Protein AF-A0A8H4S5U7-F1 (afdb_monomer_lite)

Foldseek 3Di:
DVVVVVCLCPVDPLSVVLVVQVVAFDFDDLVRAWPCLVVVAADDVTFTDHPPPPDDAFATSRCSRPPNRVSGPSRVPDPDDDDDDDDDDDPDDPDDDPDDPDPPPPPVDPVVVVVVVVVVVVVVVVVVVVVVVVVVVVVVVVVVVVVVVVVPPPDD

Radius of gyration: 29.73 Å; chains: 1; bounding box: 28×77×97 Å

Secondary structure (DSSP, 8-state):
-HHHHHHHHHT-HHHHHHHHHHHHSEEPPGGG--HHHHTT-SS-SS-EE-TTSSSS----HHHHGGG-GGG-GGGG----------------------S----------THHHHHHHHHHHHHHHHHHHHHHHHHHHHHHHHHHHHHHHHTTSS--

Sequence (156 aa):
MGEKLYASIGYRKENIESFYMQAKGHRVQPADACYHCKLEYGPYTSCIVFEGMVGEFKPCANCSWGKQVVRCSFMKSTDLGDNSPASSVPTIEPSQCHLGCTKKKRAATHMDIQQQEDILSQQEAVLSQQKAILAQLQLIVAAKELEGAGRSQSAS

Structure (mmCIF, N/CA/C/O backbone):
data_AF-A0A8H4S5U7-F1
#
_entry.id   AF-A0A8H4S5U7-F1
#
loop_
_atom_site.group_PDB
_atom_site.id
_atom_site.type_symbol
_atom_site.label_atom_id
_atom_site.label_alt_id
_atom_site.label_comp_id
_atom_site.label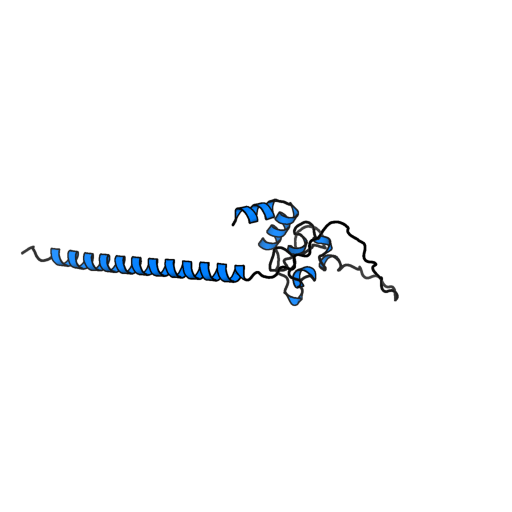_asym_id
_atom_site.label_entity_id
_atom_site.label_seq_id
_atom_site.pdbx_PDB_ins_code
_atom_site.Cartn_x
_atom_site.Cartn_y
_atom_site.Cartn_z
_atom_site.occupancy
_atom_site.B_iso_or_equiv
_atom_site.auth_seq_id
_atom_site.auth_comp_id
_atom_site.auth_asym_id
_atom_site.auth_atom_id
_atom_site.pdbx_PDB_model_num
ATOM 1 N N . MET A 1 1 ? 3.818 3.533 -15.287 1.00 60.22 1 MET A N 1
ATOM 2 C CA . MET A 1 1 ? 3.156 3.694 -13.965 1.00 60.22 1 MET A CA 1
ATOM 3 C C . MET A 1 1 ? 4.085 3.429 -12.776 1.00 60.22 1 MET A C 1
ATOM 5 O O . MET A 1 1 ? 3.921 4.106 -11.769 1.00 60.22 1 MET A O 1
ATOM 9 N N . GLY A 1 2 ? 5.070 2.524 -12.872 1.00 70.88 2 GLY A N 1
ATOM 10 C CA . GLY A 1 2 ? 5.947 2.170 -11.742 1.00 70.88 2 GLY A CA 1
ATOM 11 C C . GLY A 1 2 ? 6.802 3.312 -11.176 1.00 70.88 2 GLY A C 1
ATOM 12 O O . GLY A 1 2 ? 6.892 3.448 -9.962 1.00 70.88 2 GLY A O 1
ATOM 13 N N . GLU A 1 3 ? 7.362 4.187 -12.016 1.00 80.06 3 GLU A N 1
ATOM 14 C CA . GLU A 1 3 ? 8.272 5.256 -11.558 1.00 80.06 3 GLU A CA 1
ATOM 15 C C . GLU A 1 3 ? 7.638 6.196 -10.524 1.00 80.06 3 GLU A C 1
ATOM 17 O O . GLU A 1 3 ? 8.262 6.534 -9.522 1.00 80.06 3 GLU A O 1
ATOM 22 N N . LYS A 1 4 ? 6.362 6.561 -10.710 1.00 87.00 4 LYS A N 1
ATOM 23 C CA . LYS A 1 4 ? 5.628 7.419 -9.766 1.00 87.00 4 LYS A CA 1
ATOM 24 C C . LYS A 1 4 ? 5.389 6.725 -8.423 1.00 87.00 4 LYS A C 1
ATOM 26 O O . LYS A 1 4 ? 5.431 7.384 -7.386 1.00 87.00 4 LYS A O 1
ATOM 31 N N . LEU A 1 5 ? 5.159 5.411 -8.433 1.00 84.75 5 LEU A N 1
ATOM 32 C CA . LEU A 1 5 ? 4.989 4.619 -7.215 1.00 84.75 5 LEU A CA 1
ATOM 33 C C . LEU A 1 5 ? 6.306 4.526 -6.441 1.00 84.75 5 LEU A C 1
ATOM 35 O O . LEU A 1 5 ? 6.333 4.855 -5.258 1.00 84.75 5 LEU A O 1
ATOM 39 N N . TYR A 1 6 ? 7.399 4.145 -7.109 1.00 89.75 6 TYR A N 1
ATOM 40 C CA . TYR A 1 6 ? 8.715 4.051 -6.472 1.00 89.75 6 TYR A CA 1
ATOM 41 C C . TYR A 1 6 ? 9.190 5.403 -5.945 1.00 89.75 6 TYR A C 1
ATOM 43 O O . TYR A 1 6 ? 9.684 5.472 -4.821 1.00 89.75 6 TYR A O 1
ATOM 51 N N . ALA A 1 7 ? 8.957 6.486 -6.693 1.00 91.06 7 ALA A N 1
ATOM 52 C CA . ALA A 1 7 ? 9.226 7.837 -6.217 1.00 91.06 7 ALA A CA 1
ATOM 53 C C . ALA A 1 7 ? 8.415 8.162 -4.952 1.00 91.06 7 ALA A C 1
ATOM 55 O O . ALA A 1 7 ? 8.960 8.708 -4.000 1.00 91.06 7 ALA A O 1
ATOM 56 N N . SER A 1 8 ? 7.131 7.789 -4.900 1.00 91.75 8 SER A N 1
ATOM 57 C CA . SER A 1 8 ? 6.275 8.031 -3.732 1.00 91.75 8 SER A CA 1
ATOM 58 C C . SER A 1 8 ? 6.694 7.216 -2.502 1.00 91.75 8 SER A C 1
ATOM 60 O O . SER A 1 8 ? 6.724 7.757 -1.395 1.00 91.75 8 SER A O 1
ATOM 62 N N . ILE A 1 9 ? 7.066 5.945 -2.691 1.00 93.12 9 ILE A N 1
ATOM 63 C CA . ILE A 1 9 ? 7.588 5.076 -1.625 1.00 93.12 9 ILE A CA 1
ATOM 64 C C . ILE A 1 9 ? 8.927 5.617 -1.114 1.00 93.12 9 ILE A C 1
ATOM 66 O O . ILE A 1 9 ? 9.094 5.787 0.088 1.00 93.12 9 ILE A O 1
ATOM 70 N N . GLY A 1 10 ? 9.857 5.938 -2.016 1.00 93.44 10 GLY A N 1
ATOM 71 C CA . GLY A 1 10 ? 11.203 6.405 -1.673 1.00 93.44 10 GLY A CA 1
ATOM 72 C C . GLY A 1 10 ? 11.274 7.842 -1.147 1.00 93.44 10 GLY A C 1
ATOM 73 O O . GLY A 1 10 ? 12.299 8.234 -0.598 1.00 93.44 10 GLY A O 1
ATOM 74 N N . TYR A 1 11 ? 10.204 8.631 -1.280 1.00 93.38 11 TYR A N 1
ATOM 75 C CA . TYR A 1 11 ? 10.196 10.052 -0.912 1.00 93.38 11 TYR A CA 1
ATOM 76 C C . TYR A 1 11 ? 10.435 10.310 0.585 1.00 93.38 11 TYR A C 1
ATOM 78 O O . TYR A 1 11 ? 10.993 11.343 0.954 1.00 93.38 11 TYR A O 1
ATOM 86 N N . ARG A 1 12 ? 9.991 9.402 1.463 1.00 90.00 12 ARG A N 1
ATOM 87 C CA . ARG A 1 12 ? 10.119 9.535 2.924 1.00 90.00 12 ARG A CA 1
ATOM 88 C C . ARG A 1 12 ? 10.462 8.200 3.558 1.00 90.00 12 ARG A C 1
ATOM 90 O O . ARG A 1 12 ? 9.946 7.167 3.140 1.00 90.00 12 ARG A O 1
ATOM 97 N N . LYS A 1 13 ? 11.248 8.234 4.635 1.00 90.88 13 LYS A N 1
ATOM 98 C CA . LYS A 1 13 ? 11.576 7.035 5.416 1.00 90.88 13 LYS A CA 1
ATOM 99 C C . LYS A 1 13 ? 10.309 6.332 5.911 1.00 90.88 13 LYS A C 1
ATOM 101 O O . LYS A 1 13 ? 10.195 5.121 5.772 1.00 90.88 13 LYS A O 1
ATOM 106 N N . GLU A 1 14 ? 9.324 7.091 6.383 1.00 91.69 14 GLU A N 1
ATOM 107 C CA . GLU A 1 14 ? 8.059 6.543 6.874 1.00 91.69 14 GLU A CA 1
ATOM 108 C C . GLU A 1 14 ? 7.252 5.857 5.762 1.00 91.69 14 GLU A C 1
ATOM 110 O O . GLU A 1 14 ? 6.543 4.888 6.022 1.00 91.69 14 GLU A O 1
ATOM 115 N N . ASN A 1 15 ? 7.373 6.312 4.509 1.00 94.25 15 ASN A N 1
ATOM 116 C CA . ASN A 1 15 ? 6.725 5.668 3.365 1.00 94.25 15 ASN A CA 1
ATOM 117 C C . ASN A 1 15 ? 7.378 4.315 3.053 1.00 94.25 15 ASN A C 1
ATOM 119 O O . ASN A 1 15 ? 6.663 3.340 2.822 1.00 94.25 15 ASN A O 1
ATOM 123 N N . ILE A 1 16 ? 8.712 4.238 3.118 1.00 94.00 16 ILE A N 1
ATOM 124 C CA . ILE A 1 16 ? 9.471 2.986 2.970 1.00 94.00 16 ILE A CA 1
ATOM 125 C C . ILE A 1 16 ? 9.106 2.006 4.088 1.00 94.00 16 ILE A C 1
ATOM 127 O O . ILE A 1 16 ? 8.792 0.853 3.807 1.00 94.00 16 ILE A O 1
ATOM 131 N N . GLU A 1 17 ? 9.092 2.459 5.344 1.00 91.31 17 GLU A N 1
ATOM 132 C CA . GLU A 1 17 ? 8.696 1.631 6.491 1.00 91.31 17 GLU A CA 1
ATOM 133 C C . GLU A 1 17 ? 7.259 1.129 6.334 1.00 91.31 17 GLU A C 1
ATOM 135 O O . GLU A 1 17 ? 6.992 -0.059 6.489 1.00 91.31 17 GLU A O 1
ATOM 140 N N . SER A 1 18 ? 6.338 2.006 5.935 1.00 93.31 18 SER A N 1
ATOM 141 C CA . SER A 1 18 ? 4.944 1.635 5.675 1.00 93.31 18 SER A CA 1
ATOM 142 C C . SER A 1 18 ? 4.811 0.616 4.543 1.00 93.31 18 SER A C 1
ATOM 144 O O . SER A 1 18 ? 3.970 -0.278 4.615 1.00 93.31 18 SER A O 1
ATOM 146 N N . PHE A 1 19 ? 5.623 0.742 3.491 1.00 94.81 19 PHE A N 1
ATOM 147 C CA . PHE A 1 19 ? 5.651 -0.210 2.382 1.00 94.81 19 PHE A CA 1
ATOM 148 C C . PHE A 1 19 ? 6.223 -1.562 2.825 1.00 94.81 19 PHE A C 1
ATOM 150 O O . PHE A 1 19 ? 5.664 -2.610 2.509 1.00 94.81 19 PHE A O 1
ATOM 157 N N . TYR A 1 20 ? 7.281 -1.548 3.636 1.00 92.69 20 TYR A N 1
ATOM 158 C CA . TYR A 1 20 ? 7.832 -2.753 4.252 1.00 92.69 20 TYR A CA 1
ATOM 159 C C . TYR A 1 20 ? 6.798 -3.459 5.140 1.00 92.69 20 TYR A C 1
ATOM 161 O O . TYR A 1 20 ? 6.638 -4.677 5.054 1.00 92.69 20 TYR A O 1
ATOM 169 N N . MET A 1 21 ? 6.034 -2.700 5.930 1.00 92.88 21 MET A N 1
ATOM 170 C CA . MET A 1 21 ? 4.936 -3.246 6.726 1.00 92.88 21 MET A CA 1
ATOM 171 C C . MET A 1 21 ? 3.895 -3.947 5.852 1.00 92.88 21 MET A C 1
ATOM 173 O O . MET A 1 21 ? 3.444 -5.017 6.229 1.00 92.88 21 MET A O 1
ATOM 177 N N . GLN A 1 22 ? 3.536 -3.411 4.681 1.00 93.00 22 GLN A N 1
ATOM 178 C CA . GLN A 1 22 ? 2.609 -4.099 3.768 1.00 93.00 22 GLN A CA 1
ATOM 179 C C . GLN A 1 22 ? 3.153 -5.444 3.276 1.00 93.00 22 GLN A C 1
ATOM 181 O O . GLN A 1 22 ? 2.387 -6.385 3.099 1.00 93.00 22 GLN A O 1
ATOM 186 N N . ALA A 1 23 ? 4.467 -5.549 3.074 1.00 93.00 23 ALA A N 1
ATOM 187 C CA . ALA A 1 23 ? 5.096 -6.775 2.591 1.00 93.00 23 ALA A CA 1
ATOM 188 C C . ALA A 1 23 ? 5.266 -7.851 3.677 1.00 93.00 23 ALA A C 1
ATOM 190 O O . ALA A 1 23 ? 5.376 -9.033 3.349 1.00 93.00 23 ALA A O 1
ATOM 191 N N . LYS A 1 24 ? 5.361 -7.455 4.952 1.00 91.38 24 LYS A N 1
ATOM 192 C CA . LYS A 1 24 ? 5.766 -8.354 6.049 1.00 91.38 24 LYS A CA 1
ATOM 193 C C . LYS A 1 24 ? 4.806 -8.410 7.232 1.00 91.38 24 LYS A C 1
ATOM 195 O O . LYS A 1 24 ? 4.976 -9.263 8.094 1.00 91.38 24 LYS A O 1
ATOM 200 N N . GLY A 1 25 ? 3.855 -7.492 7.308 1.00 91.19 25 GLY A N 1
ATOM 201 C CA . GLY A 1 25 ? 2.931 -7.364 8.424 1.00 91.19 25 GLY A CA 1
ATOM 202 C C . GLY A 1 25 ? 1.727 -8.280 8.346 1.00 91.19 25 GLY A C 1
ATOM 203 O O . GLY A 1 25 ? 1.477 -8.973 7.361 1.00 91.19 25 GLY A O 1
ATOM 204 N N . HIS A 1 26 ? 0.961 -8.238 9.426 1.00 91.00 26 HIS A N 1
ATOM 205 C CA . HIS A 1 26 ? -0.270 -8.978 9.599 1.00 91.00 26 HIS A CA 1
ATOM 206 C C . HIS A 1 26 ? -1.458 -8.098 9.240 1.00 91.00 26 HIS A C 1
ATOM 208 O O . HIS A 1 26 ? -1.562 -6.933 9.643 1.00 91.00 26 HIS A O 1
ATOM 214 N N . ARG A 1 27 ? -2.371 -8.674 8.460 1.00 93.75 27 ARG A N 1
ATOM 215 C CA . ARG A 1 27 ? -3.624 -8.024 8.103 1.00 93.75 27 ARG A CA 1
ATOM 216 C C . ARG A 1 27 ? -4.578 -8.066 9.283 1.00 93.75 27 ARG A C 1
ATOM 218 O O . ARG A 1 27 ? -4.937 -9.141 9.749 1.00 93.75 27 ARG A O 1
ATOM 225 N N . VAL A 1 28 ? -5.018 -6.891 9.714 1.00 91.94 28 VAL A N 1
ATOM 226 C CA . VAL A 1 28 ? -6.087 -6.752 10.700 1.00 91.94 28 VAL A CA 1
ATOM 227 C C . VAL A 1 28 ? -7.420 -7.033 10.013 1.00 91.94 28 VAL A C 1
ATOM 229 O O . VAL A 1 28 ? -7.644 -6.586 8.881 1.00 91.94 28 VAL A O 1
ATOM 232 N N . GLN A 1 29 ? -8.304 -7.767 10.688 1.00 90.81 29 GLN A N 1
ATOM 233 C CA . GLN A 1 29 ? -9.644 -8.019 10.172 1.00 90.81 29 GLN A CA 1
ATOM 234 C C . GLN A 1 29 ? -10.402 -6.699 9.964 1.00 90.81 29 GLN A C 1
ATOM 236 O O . GLN A 1 29 ? -10.226 -5.766 10.750 1.00 90.81 29 GLN A O 1
ATOM 241 N N . PRO A 1 30 ? -11.269 -6.582 8.940 1.00 89.94 30 PRO A N 1
ATOM 242 C CA . PRO A 1 30 ? -11.979 -5.331 8.662 1.00 89.94 30 PRO A CA 1
ATOM 243 C C . PRO A 1 30 ? -12.769 -4.780 9.862 1.00 89.94 30 PRO A C 1
ATOM 245 O O . PRO A 1 30 ? -12.809 -3.567 10.073 1.00 89.94 30 PRO A O 1
ATOM 248 N N . ALA A 1 31 ? -13.345 -5.668 10.680 1.00 90.69 31 ALA A N 1
ATOM 249 C CA . ALA A 1 31 ? -14.075 -5.307 11.896 1.00 90.69 31 ALA A CA 1
ATOM 250 C C . ALA A 1 31 ? -13.186 -4.617 12.950 1.00 90.69 31 ALA A C 1
ATOM 252 O O . ALA A 1 31 ? -13.645 -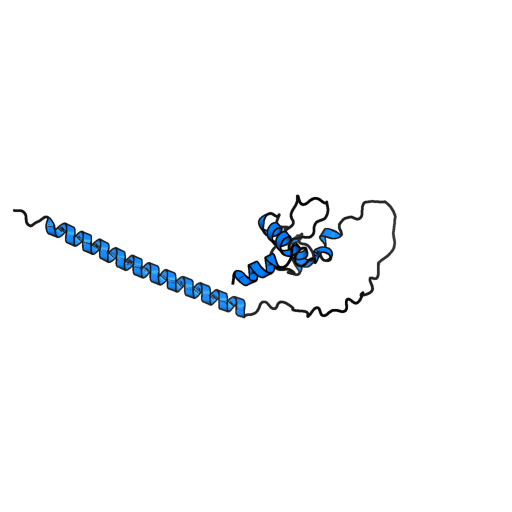3.688 13.619 1.00 90.69 31 ALA A O 1
ATOM 253 N N . ASP A 1 32 ? -11.906 -4.985 13.019 1.00 90.69 32 ASP A N 1
ATOM 254 C CA . ASP A 1 32 ? -10.937 -4.519 14.022 1.00 90.69 32 ASP A CA 1
ATOM 255 C C . ASP A 1 32 ? -9.963 -3.468 13.468 1.00 90.69 32 ASP A C 1
ATOM 257 O O . ASP A 1 32 ? -9.071 -2.985 14.166 1.00 90.69 32 ASP A O 1
ATOM 261 N N . ALA A 1 33 ? -10.122 -3.084 12.198 1.00 92.44 33 ALA A N 1
ATOM 26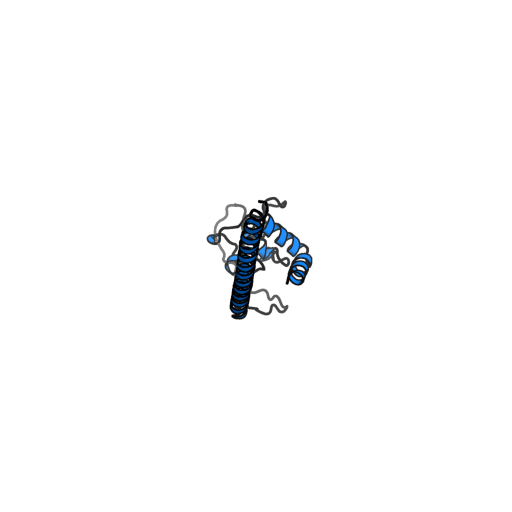2 C CA . ALA A 1 33 ? -9.293 -2.068 11.568 1.00 92.44 33 ALA A CA 1
ATOM 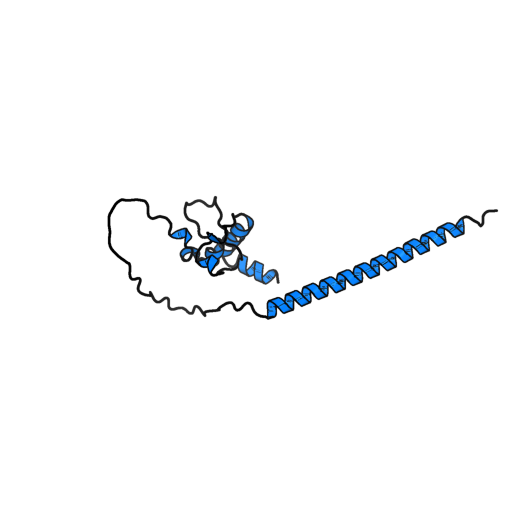263 C C . ALA A 1 33 ? -9.357 -0.733 12.334 1.00 92.44 33 ALA A C 1
ATOM 265 O O . ALA A 1 33 ? -10.392 -0.355 12.896 1.00 92.44 33 ALA A O 1
ATOM 266 N N . CYS A 1 34 ? -8.252 0.020 12.319 1.00 93.12 34 CYS A N 1
ATOM 267 C CA . CYS A 1 34 ? -8.217 1.323 12.977 1.00 93.12 34 CYS A CA 1
ATOM 268 C C . CYS A 1 34 ? -9.253 2.273 12.353 1.00 93.12 34 CYS A C 1
ATOM 270 O O . CYS A 1 34 ? -9.602 2.143 11.175 1.00 93.12 34 CYS A O 1
ATOM 272 N N . TYR A 1 35 ? -9.717 3.265 13.118 1.00 93.31 35 TYR A N 1
ATOM 273 C CA . TYR A 1 35 ? -10.759 4.195 12.661 1.00 93.31 35 TYR A CA 1
ATOM 274 C C . TYR A 1 35 ? -10.416 4.855 11.314 1.00 93.31 35 TYR A C 1
ATOM 276 O O . TYR A 1 35 ? -11.252 4.939 10.423 1.00 93.31 35 TYR A O 1
ATOM 284 N N . HIS A 1 36 ? -9.156 5.252 11.124 1.00 93.00 36 HIS A N 1
ATOM 285 C CA . HIS A 1 36 ? -8.691 5.881 9.888 1.00 93.00 36 HIS A CA 1
ATOM 286 C C . HIS A 1 36 ? -8.724 4.916 8.685 1.00 93.00 36 HIS A C 1
ATOM 288 O O . HIS A 1 36 ? -9.088 5.321 7.586 1.00 93.00 36 HIS A O 1
ATOM 294 N N . CYS A 1 37 ? -8.407 3.635 8.894 1.00 93.94 37 CYS A N 1
ATOM 295 C CA . CYS A 1 37 ? -8.499 2.602 7.859 1.00 93.94 37 CYS A CA 1
ATOM 296 C C . CYS A 1 37 ? -9.946 2.225 7.529 1.00 93.94 37 CYS A C 1
ATOM 298 O O . CYS A 1 37 ? -10.237 1.965 6.368 1.00 93.94 37 CYS A O 1
ATOM 300 N N . LYS A 1 38 ? -10.857 2.229 8.513 1.00 93.06 38 LYS A N 1
ATOM 301 C CA . LYS A 1 38 ? -12.300 2.029 8.269 1.00 93.06 38 LYS A CA 1
ATOM 302 C C . LYS A 1 38 ? -12.899 3.125 7.383 1.00 93.06 38 LYS A C 1
ATOM 304 O O . LYS A 1 38 ? -13.879 2.884 6.694 1.00 93.06 38 LYS A O 1
ATOM 309 N N . LEU A 1 39 ? -12.291 4.310 7.390 1.00 93.31 39 LEU A N 1
ATOM 310 C CA . LEU A 1 39 ? -12.624 5.428 6.506 1.00 93.31 39 LEU A CA 1
ATOM 311 C C . LEU A 1 39 ? -11.819 5.425 5.193 1.00 93.31 39 LEU A C 1
ATOM 313 O O . LEU A 1 39 ? -11.800 6.435 4.494 1.00 93.31 39 LEU A O 1
ATOM 317 N N . GLU A 1 40 ? -11.126 4.325 4.884 1.00 91.88 40 GLU A N 1
ATOM 318 C CA . GLU A 1 40 ? -10.345 4.131 3.653 1.00 91.88 40 GLU A CA 1
ATOM 319 C C . GLU A 1 40 ? -9.244 5.179 3.427 1.00 91.88 40 GLU A C 1
ATOM 321 O O . GLU A 1 40 ? -8.840 5.481 2.299 1.00 91.88 40 GLU A O 1
ATOM 326 N N . TYR A 1 41 ? -8.714 5.750 4.508 1.00 91.06 41 TYR A N 1
ATOM 327 C CA . TYR A 1 41 ? -7.611 6.687 4.400 1.00 91.06 41 TYR A CA 1
ATOM 328 C C . TYR A 1 41 ? -6.255 5.985 4.339 1.00 91.06 41 TYR A C 1
ATOM 330 O O . TYR A 1 41 ? -5.938 5.100 5.134 1.00 91.06 41 TYR A O 1
ATOM 338 N N . GLY A 1 42 ? -5.403 6.513 3.463 1.00 91.06 42 GLY A N 1
ATOM 339 C CA . GLY A 1 42 ? -4.050 6.028 3.229 1.00 91.06 42 GLY A CA 1
ATOM 340 C C . GLY A 1 42 ? -3.872 5.523 1.796 1.00 91.06 42 GLY A C 1
ATOM 341 O O . GLY A 1 42 ? -4.776 5.639 0.959 1.00 91.06 42 GLY A O 1
ATOM 342 N N . PRO A 1 43 ? -2.670 5.039 1.463 1.00 93.56 43 PRO A N 1
ATOM 343 C CA . PRO A 1 43 ? -2.382 4.503 0.137 1.00 93.56 43 PRO A CA 1
ATOM 344 C C . PRO A 1 43 ? -2.745 3.018 -0.017 1.00 93.56 43 PRO A C 1
ATOM 346 O O . PRO A 1 43 ? -2.751 2.533 -1.145 1.00 93.56 43 PRO A O 1
ATOM 349 N N . TYR A 1 44 ? -3.025 2.294 1.071 1.00 94.38 44 TYR A N 1
ATOM 350 C CA . TYR A 1 44 ? -3.225 0.846 1.052 1.00 94.38 44 TYR A CA 1
ATOM 351 C C . TYR A 1 44 ? -4.671 0.458 1.340 1.00 94.38 44 TYR A C 1
ATOM 353 O O . TYR A 1 44 ? -5.349 1.071 2.163 1.00 94.38 44 TYR A O 1
ATOM 361 N N . THR A 1 45 ? -5.111 -0.631 0.715 1.00 93.75 45 THR A N 1
ATOM 362 C CA . THR A 1 45 ? -6.471 -1.174 0.851 1.00 93.75 45 THR A CA 1
ATOM 363 C C . THR A 1 45 ? -6.701 -1.919 2.163 1.00 93.75 45 THR A C 1
ATOM 365 O O . THR A 1 45 ? -7.840 -2.137 2.559 1.00 93.75 45 THR A O 1
ATOM 368 N N . SER A 1 46 ? -5.632 -2.342 2.844 1.00 93.69 46 SER A N 1
ATOM 369 C CA . SER A 1 46 ? -5.714 -3.143 4.066 1.00 93.69 46 SER A CA 1
ATOM 370 C C . SER A 1 46 ? -5.013 -2.471 5.239 1.00 93.69 46 SER A C 1
ATOM 372 O O . SER A 1 46 ? -3.922 -1.909 5.111 1.00 93.69 46 SER A O 1
ATOM 374 N N . CYS A 1 47 ? -5.633 -2.584 6.413 1.00 94.44 47 CYS A N 1
ATOM 375 C CA . CYS A 1 47 ? -5.033 -2.199 7.681 1.00 94.44 47 CYS A CA 1
ATOM 376 C C . CYS A 1 47 ? -3.990 -3.254 8.078 1.00 94.44 47 CYS A C 1
ATOM 378 O O . CYS A 1 47 ? -4.350 -4.336 8.534 1.00 94.44 47 CYS A O 1
ATOM 380 N N . ILE A 1 48 ? -2.709 -2.950 7.866 1.00 94.69 48 ILE A N 1
ATOM 381 C CA . ILE A 1 48 ? -1.594 -3.845 8.198 1.00 94.69 48 ILE A CA 1
ATOM 382 C C . ILE A 1 48 ? -0.838 -3.319 9.417 1.00 94.69 48 ILE A C 1
ATOM 384 O O . ILE A 1 48 ? -0.480 -2.138 9.458 1.00 94.69 48 ILE A O 1
ATOM 388 N N . VAL A 1 49 ? -0.569 -4.192 10.382 1.00 91.94 49 VAL A N 1
ATOM 389 C CA . VAL A 1 49 ? 0.317 -3.939 11.530 1.00 91.94 49 VAL A CA 1
ATOM 390 C C . VAL A 1 49 ? 1.548 -4.837 11.422 1.00 91.94 49 VAL A C 1
ATOM 392 O O . VAL A 1 49 ? 1.481 -5.902 10.820 1.00 91.94 49 VAL A O 1
ATOM 395 N N . PHE A 1 50 ? 2.692 -4.407 11.949 1.00 88.38 50 PHE A N 1
ATOM 396 C CA . PHE A 1 50 ? 3.925 -5.197 11.908 1.00 88.38 50 PHE A CA 1
ATOM 397 C C . PHE A 1 50 ? 4.465 -5.364 13.327 1.00 88.38 50 PHE A C 1
ATOM 399 O O . PHE A 1 50 ? 4.935 -4.401 13.935 1.00 88.38 50 PHE A O 1
ATOM 406 N N . GLU A 1 51 ? 4.361 -6.586 13.841 1.00 73.69 51 GLU A N 1
ATOM 407 C CA . GLU A 1 51 ? 4.903 -6.999 15.134 1.00 73.69 51 GLU A CA 1
ATOM 408 C C . GLU A 1 51 ? 6.407 -7.283 14.973 1.00 73.69 51 GLU A C 1
ATOM 410 O O . GLU A 1 51 ? 6.832 -7.855 13.973 1.00 73.69 51 GLU A O 1
ATOM 415 N N . GLY A 1 52 ? 7.243 -6.842 15.917 1.00 63.41 52 GLY A N 1
ATOM 416 C CA . GLY A 1 52 ? 8.703 -7.061 15.865 1.00 63.41 52 GLY A CA 1
ATOM 417 C C . GLY A 1 52 ? 9.544 -5.821 15.560 1.00 63.41 52 GLY A C 1
ATOM 418 O O . GLY A 1 52 ? 10.771 -5.869 15.538 1.00 63.41 52 GLY A O 1
ATOM 419 N N . MET A 1 53 ? 8.910 -4.669 15.387 1.00 56.78 53 MET A N 1
ATOM 420 C CA . MET A 1 53 ? 9.602 -3.391 15.395 1.00 56.78 53 MET A CA 1
ATOM 421 C C . MET A 1 53 ? 9.632 -2.945 16.876 1.00 56.78 53 MET A C 1
ATOM 423 O O . MET A 1 53 ? 8.572 -2.734 17.443 1.00 56.78 53 MET A O 1
ATOM 427 N N . VAL A 1 54 ? 10.803 -2.797 17.507 1.00 40.72 54 VAL A N 1
ATOM 428 C CA . VAL A 1 54 ? 10.971 -2.532 18.963 1.00 40.72 54 VAL A CA 1
ATOM 429 C C . VAL A 1 54 ? 10.023 -1.427 19.490 1.00 40.72 54 VAL A C 1
ATOM 431 O O . VAL A 1 54 ? 10.037 -0.318 18.946 1.00 40.72 54 VAL A O 1
ATOM 434 N N . GLY A 1 55 ? 9.198 -1.742 20.503 1.00 49.41 55 GLY A N 1
ATOM 435 C CA . GLY A 1 55 ? 8.220 -0.856 21.173 1.00 49.41 55 GLY A CA 1
ATOM 436 C C . GLY A 1 55 ? 6.759 -1.348 21.097 1.00 49.41 55 GLY A C 1
ATOM 437 O O . GLY A 1 55 ? 6.329 -1.821 20.050 1.00 49.41 55 GLY A O 1
ATOM 438 N N . GLU A 1 56 ? 6.002 -1.213 22.195 1.00 54.28 56 GLU A N 1
ATOM 439 C CA . GLU A 1 56 ? 4.665 -1.817 22.414 1.00 54.28 56 GLU A CA 1
ATOM 440 C C . GLU A 1 56 ? 3.491 -1.156 21.662 1.00 54.28 56 GLU A C 1
ATOM 442 O O . GLU A 1 56 ? 2.394 -1.704 21.638 1.00 54.28 56 GLU A O 1
ATOM 447 N N . PHE A 1 57 ? 3.696 -0.024 20.979 1.00 58.09 57 PHE A N 1
ATOM 448 C CA . PHE A 1 57 ? 2.603 0.715 20.331 1.00 58.09 57 PHE A CA 1
ATOM 449 C C . PHE A 1 57 ? 3.008 1.173 18.947 1.00 58.09 57 PHE A C 1
ATOM 451 O O . PHE A 1 57 ? 3.784 2.125 18.811 1.00 58.09 57 PHE A O 1
ATOM 458 N N . LYS A 1 58 ? 2.499 0.500 17.904 1.00 75.06 58 LYS A N 1
ATOM 459 C CA . LYS A 1 58 ? 2.814 0.883 16.527 1.00 75.06 58 LYS A CA 1
ATOM 460 C C . LYS A 1 58 ? 1.584 1.164 15.673 1.00 75.06 58 LYS A C 1
ATOM 462 O O . LYS A 1 58 ? 0.636 0.381 15.650 1.00 75.06 58 LYS A O 1
ATOM 467 N N . PRO A 1 59 ? 1.589 2.303 14.960 1.00 90.44 59 PRO A N 1
ATOM 468 C CA . PRO A 1 59 ? 0.542 2.650 14.010 1.00 90.44 59 PRO A CA 1
ATOM 469 C C . PRO A 1 59 ? 0.470 1.603 12.894 1.00 90.44 59 PRO A C 1
ATOM 471 O O . PRO A 1 59 ? 1.467 0.968 12.562 1.00 90.44 59 PRO A O 1
ATOM 474 N N . CYS A 1 60 ? -0.700 1.445 12.274 1.00 93.56 60 CYS A N 1
ATOM 475 C CA . CYS A 1 60 ? -0.815 0.630 11.065 1.00 93.56 60 CYS A CA 1
ATOM 476 C C . CYS A 1 60 ? -0.102 1.296 9.873 1.00 93.56 60 CYS A C 1
ATOM 478 O O . CYS A 1 60 ? 0.067 2.517 9.846 1.00 93.56 60 CYS A O 1
ATOM 480 N N . ALA A 1 61 ? 0.230 0.520 8.841 1.00 94.44 61 ALA A N 1
ATOM 481 C CA . ALA A 1 61 ? 0.944 0.980 7.648 1.00 94.44 61 ALA A CA 1
ATOM 482 C C . ALA A 1 61 ? 0.289 2.197 6.959 1.00 94.44 61 ALA A C 1
ATOM 484 O O . ALA A 1 61 ? 0.983 3.091 6.482 1.00 94.44 61 ALA A O 1
ATOM 485 N N . ASN A 1 62 ? -1.047 2.272 6.935 1.00 95.56 62 ASN A N 1
ATOM 486 C CA . ASN A 1 62 ? -1.770 3.419 6.371 1.00 95.56 62 ASN A CA 1
ATOM 487 C C . ASN A 1 62 ? -1.566 4.709 7.177 1.00 95.56 62 ASN A C 1
ATOM 489 O O . ASN A 1 62 ? -1.479 5.789 6.598 1.00 95.56 62 ASN A O 1
ATOM 493 N N . CYS A 1 63 ? -1.487 4.608 8.504 1.00 94.31 63 CYS A N 1
ATOM 494 C CA . CYS A 1 63 ? -1.239 5.754 9.377 1.00 94.31 63 CYS A CA 1
ATOM 495 C C . CYS A 1 63 ? 0.253 6.097 9.475 1.00 94.31 63 CYS A C 1
ATOM 497 O O . CYS A 1 63 ? 0.596 7.255 9.695 1.00 94.31 63 CYS A O 1
ATOM 499 N N . SER A 1 64 ? 1.143 5.123 9.289 1.00 92.50 64 SER A N 1
ATOM 500 C CA . SER A 1 64 ? 2.587 5.355 9.177 1.00 92.50 64 SER A CA 1
ATOM 501 C C . SER A 1 64 ? 2.941 6.175 7.937 1.00 92.50 64 SER A C 1
ATOM 503 O O . SER A 1 64 ? 3.839 7.017 7.991 1.00 92.50 64 SER A O 1
ATOM 505 N N . TRP A 1 65 ? 2.193 6.008 6.842 1.00 94.12 65 TRP A N 1
ATOM 506 C CA . TRP A 1 65 ? 2.455 6.723 5.598 1.00 94.12 65 TRP A CA 1
ATOM 507 C C . TRP A 1 65 ? 2.406 8.243 5.790 1.00 94.12 65 TRP A C 1
ATOM 509 O O . TRP A 1 65 ? 1.446 8.800 6.329 1.00 94.12 65 TRP A O 1
ATOM 519 N N . GLY A 1 66 ? 3.448 8.940 5.334 1.00 87.75 66 GLY A N 1
ATOM 520 C CA . GLY A 1 66 ? 3.544 10.393 5.464 1.00 87.75 66 GLY A CA 1
ATOM 521 C C . GLY A 1 66 ? 3.576 10.902 6.911 1.00 87.75 66 GLY A C 1
ATOM 522 O O . GLY A 1 66 ? 3.154 12.038 7.150 1.00 87.75 66 GLY A O 1
ATOM 523 N N . LYS A 1 67 ? 4.051 10.084 7.866 1.00 85.75 67 LYS A N 1
ATOM 524 C CA . LYS A 1 67 ? 4.216 10.441 9.288 1.00 85.75 67 LYS A CA 1
ATOM 525 C C . LYS A 1 67 ? 2.897 10.828 9.982 1.00 85.75 67 LYS A C 1
ATOM 527 O O . LYS A 1 67 ? 2.861 11.714 10.831 1.00 85.75 67 LYS A O 1
ATOM 532 N N . GLN A 1 68 ? 1.792 10.168 9.639 1.00 86.81 68 GLN A N 1
ATOM 533 C CA . GLN A 1 68 ? 0.456 10.458 10.191 1.00 86.81 68 GLN A CA 1
ATOM 534 C C . GLN A 1 68 ? 0.071 9.546 11.369 1.00 86.81 68 GLN A C 1
ATOM 536 O O . GLN A 1 68 ? -1.107 9.264 11.603 1.00 86.81 68 GLN A O 1
ATOM 541 N N . VAL A 1 69 ? 1.068 9.097 12.133 1.00 87.69 69 VAL A N 1
ATOM 542 C CA . VAL A 1 69 ? 0.934 8.056 13.165 1.00 87.69 69 VAL A CA 1
ATOM 543 C C . VAL A 1 69 ? -0.074 8.419 14.258 1.00 87.69 69 VAL A C 1
ATOM 545 O O . VAL A 1 69 ? -0.811 7.558 14.728 1.00 87.69 69 VAL A O 1
ATOM 548 N N . VAL A 1 70 ? -0.188 9.712 14.582 1.00 86.56 70 VAL A N 1
ATOM 549 C CA . VAL A 1 70 ? -1.097 10.267 15.603 1.00 86.56 70 VAL A CA 1
ATOM 550 C C . VAL A 1 70 ? -2.583 10.073 15.286 1.00 86.56 70 VAL A C 1
ATOM 552 O O . VAL A 1 70 ? -3.424 10.173 16.174 1.00 86.56 70 VAL A O 1
ATOM 555 N N . ARG A 1 71 ? -2.927 9.789 14.022 1.00 87.19 71 ARG A N 1
ATOM 556 C CA . ARG A 1 71 ? -4.310 9.523 13.590 1.00 87.19 71 ARG A CA 1
ATOM 557 C C . ARG A 1 71 ? -4.726 8.070 13.817 1.00 87.19 71 ARG A C 1
ATOM 559 O O . ARG A 1 71 ? -5.898 7.737 13.648 1.00 87.19 71 ARG A O 1
ATOM 566 N N . CYS A 1 72 ? -3.776 7.191 14.139 1.00 91.06 72 CYS A N 1
ATOM 567 C CA . CYS A 1 72 ? -4.045 5.775 14.317 1.00 91.06 72 CYS A CA 1
ATOM 568 C C . CYS A 1 72 ? -4.720 5.531 15.667 1.00 91.06 72 CYS A C 1
ATOM 570 O O . CYS A 1 72 ? -4.127 5.786 16.713 1.00 91.06 72 CYS A O 1
ATOM 572 N N . SER A 1 73 ? -5.932 4.972 15.661 1.00 90.25 73 SER A N 1
ATOM 573 C CA . SER A 1 73 ? -6.642 4.647 16.904 1.00 90.25 73 SER A CA 1
ATOM 574 C C . SER A 1 73 ? -5.948 3.563 17.735 1.00 90.25 73 SER A C 1
ATOM 576 O O . SER A 1 73 ? -6.187 3.494 18.930 1.00 90.25 73 SER A O 1
ATOM 578 N N . PHE A 1 74 ? -5.043 2.772 17.145 1.00 87.81 74 PHE A N 1
ATOM 579 C CA . PHE A 1 74 ? -4.230 1.801 17.889 1.00 87.81 74 PHE A CA 1
ATOM 580 C C . PHE A 1 74 ? -3.232 2.458 18.853 1.00 87.81 74 PHE A C 1
ATOM 582 O O . PHE A 1 74 ? -2.820 1.824 19.817 1.00 87.81 74 PHE A O 1
ATOM 589 N N . MET A 1 75 ? -2.882 3.733 18.638 1.00 81.44 75 MET A N 1
ATOM 590 C CA . MET A 1 75 ? -1.950 4.470 19.500 1.00 81.44 75 MET A CA 1
ATOM 591 C C . MET A 1 75 ? -2.550 4.874 20.856 1.00 81.44 75 MET A C 1
ATOM 593 O O . MET A 1 75 ? -1.805 5.316 21.719 1.00 81.44 75 MET A O 1
ATOM 597 N N . LYS A 1 76 ? -3.877 4.783 21.044 1.00 63.47 76 LYS A N 1
ATOM 598 C CA . LYS A 1 76 ? -4.578 5.285 22.244 1.00 63.47 76 LYS A CA 1
ATOM 599 C C . LYS A 1 76 ? -4.889 4.212 23.299 1.00 63.47 76 LYS A C 1
ATOM 601 O O . LYS A 1 76 ? -5.556 4.515 24.275 1.00 63.47 76 LYS A O 1
ATOM 606 N N . SER A 1 77 ? -4.452 2.970 23.110 1.00 52.91 77 SER A N 1
ATOM 607 C CA . SER A 1 77 ? -4.963 1.820 23.877 1.00 52.91 77 SER A CA 1
ATOM 608 C C . SER A 1 77 ? -4.226 1.531 25.194 1.00 52.91 77 SER A C 1
ATOM 610 O O . SER A 1 77 ? -4.365 0.435 25.726 1.00 52.91 77 SER A O 1
ATOM 612 N N . THR A 1 78 ? -3.455 2.480 25.730 1.00 45.53 78 THR A N 1
ATOM 613 C CA . THR A 1 78 ? -2.878 2.383 27.080 1.00 45.53 78 THR A CA 1
ATOM 614 C C . THR A 1 78 ? -3.324 3.541 27.942 1.00 45.53 78 THR A C 1
ATOM 616 O O . THR A 1 78 ? -2.611 4.533 28.067 1.00 45.53 78 THR A O 1
ATOM 619 N N . ASP A 1 79 ? -4.462 3.362 28.593 1.00 42.47 79 ASP A N 1
ATOM 620 C CA . ASP A 1 79 ? -4.542 3.782 29.981 1.00 42.47 79 ASP A CA 1
ATOM 621 C C . ASP A 1 79 ? -4.204 2.539 30.803 1.00 42.47 79 ASP A C 1
ATOM 623 O O . ASP A 1 79 ? -4.912 1.530 30.782 1.00 42.47 79 ASP A O 1
ATOM 627 N N . LEU A 1 80 ? -3.032 2.581 31.435 1.00 47.06 80 LEU A N 1
ATOM 628 C CA . LEU A 1 80 ? -2.647 1.636 32.472 1.00 47.06 80 LEU A CA 1
ATOM 629 C C . LEU A 1 80 ? -3.748 1.645 33.533 1.00 47.06 80 LEU A C 1
ATOM 631 O O . LEU A 1 80 ? -4.213 2.709 33.937 1.00 47.06 80 LEU A O 1
ATOM 635 N N . GLY A 1 81 ? -4.174 0.459 33.962 1.00 41.00 81 GLY A N 1
ATOM 636 C CA . GLY A 1 81 ? -5.103 0.338 35.070 1.00 41.00 81 GLY A CA 1
ATOM 637 C C . GLY A 1 81 ? -4.531 1.021 36.305 1.00 41.00 81 GLY A C 1
ATOM 638 O O . GLY A 1 81 ? -3.529 0.568 36.843 1.00 41.00 81 GLY A O 1
ATOM 639 N N . ASP A 1 82 ? -5.199 2.075 36.759 1.00 41.56 82 ASP A N 1
ATOM 640 C CA . ASP A 1 82 ? -5.128 2.518 38.139 1.00 41.56 82 ASP A CA 1
ATOM 641 C C . ASP A 1 82 ? -6.507 3.002 38.587 1.00 41.56 82 ASP A C 1
ATOM 643 O O . ASP A 1 82 ? -7.232 3.713 37.890 1.00 41.56 82 ASP A O 1
ATOM 647 N N . ASN A 1 83 ? -6.900 2.521 39.759 1.00 48.75 83 ASN A N 1
ATOM 648 C CA . ASN A 1 83 ? -8.196 2.750 40.373 1.00 48.75 83 ASN A CA 1
ATOM 649 C C . ASN A 1 83 ? -8.396 4.241 40.718 1.00 48.75 83 ASN A C 1
ATOM 651 O O . ASN A 1 83 ? -7.746 4.751 41.629 1.00 48.75 83 ASN A O 1
ATOM 655 N N . SER A 1 84 ? -9.362 4.927 40.093 1.00 33.56 84 SER A N 1
ATOM 656 C CA . SER A 1 84 ? -10.099 6.033 40.737 1.00 33.56 84 SER A CA 1
ATOM 657 C C . SER A 1 84 ? -11.418 6.374 40.029 1.00 33.56 84 SER A C 1
ATOM 659 O O . SER A 1 84 ? -11.502 6.255 38.806 1.00 33.56 84 SER A O 1
ATOM 661 N N . PRO A 1 85 ? -12.473 6.767 40.776 1.00 49.72 85 PRO A N 1
ATOM 662 C CA . PRO A 1 85 ? -13.828 6.844 40.254 1.00 49.72 85 PRO A CA 1
ATOM 663 C C . PRO A 1 85 ? -14.185 8.231 39.706 1.00 49.72 85 PRO A C 1
ATOM 665 O O . PRO A 1 85 ? -13.879 9.248 40.312 1.00 49.72 85 PRO A O 1
ATOM 668 N N . ALA A 1 86 ? -14.971 8.198 38.628 1.00 46.38 86 ALA A N 1
ATOM 669 C CA . ALA A 1 86 ? -15.877 9.230 38.128 1.00 46.38 86 ALA A CA 1
ATOM 670 C C . ALA A 1 86 ? -15.310 10.606 37.711 1.00 46.38 86 ALA A C 1
ATOM 672 O O . ALA A 1 86 ? -14.506 11.242 38.376 1.00 46.38 86 ALA A O 1
ATOM 673 N N . SER A 1 87 ? -15.951 11.131 36.662 1.00 41.06 87 SER A N 1
ATOM 674 C CA . SER A 1 87 ? -16.025 12.550 36.299 1.00 41.06 87 SER A CA 1
ATOM 675 C C . SER A 1 87 ? -14.890 13.096 35.429 1.00 41.06 87 SER A C 1
ATOM 677 O O . SER A 1 87 ? -13.882 13.604 35.900 1.00 41.06 87 SER A O 1
ATOM 679 N N . SER A 1 88 ? -15.106 13.096 34.114 1.00 37.19 88 SER A N 1
ATOM 680 C CA . SER A 1 88 ? -15.536 14.294 33.371 1.00 37.19 88 SER A CA 1
ATOM 681 C C . SER A 1 88 ? -15.237 14.138 31.876 1.00 37.19 88 SER A C 1
ATOM 683 O O . SER A 1 88 ? -14.175 13.692 31.455 1.00 37.19 88 SER A O 1
ATOM 685 N N . VAL A 1 89 ? -16.235 14.477 31.065 1.00 46.41 89 VAL A N 1
ATOM 686 C CA . VAL A 1 89 ? -16.144 14.583 29.607 1.00 46.41 89 VAL A CA 1
ATOM 687 C C . VAL A 1 89 ? -15.101 15.651 29.255 1.00 46.41 89 VAL A C 1
ATOM 689 O O . VAL A 1 89 ? -15.288 16.797 29.668 1.00 46.41 89 VAL A O 1
ATOM 692 N N . PRO A 1 90 ? -14.056 15.363 28.457 1.00 39.59 90 PRO A N 1
ATOM 693 C CA . PRO A 1 90 ? -13.246 16.420 27.887 1.00 39.59 90 PRO A CA 1
ATOM 694 C C . PRO A 1 90 ? -13.947 16.933 26.629 1.00 39.59 90 PRO A C 1
ATOM 696 O O . PRO A 1 90 ? -13.921 16.312 25.564 1.00 39.59 90 PRO A O 1
ATOM 699 N N . THR A 1 91 ? -14.571 18.099 26.764 1.00 40.91 91 THR A N 1
ATOM 700 C CA . THR A 1 91 ? -14.812 19.025 25.658 1.00 40.91 91 THR A CA 1
ATOM 701 C C . THR A 1 91 ? -13.459 19.347 25.023 1.00 40.91 91 THR A C 1
ATOM 703 O O . THR A 1 91 ? -12.685 20.122 25.576 1.00 40.91 91 THR A O 1
ATOM 706 N N . ILE A 1 92 ? -13.137 18.727 23.887 1.00 40.69 92 ILE A N 1
ATOM 707 C CA . ILE A 1 92 ? -11.981 19.129 23.081 1.00 40.69 92 ILE A CA 1
ATOM 708 C C . ILE A 1 92 ? -12.454 20.230 22.133 1.00 40.69 92 ILE A C 1
ATOM 710 O O . ILE A 1 92 ? -13.157 19.972 21.154 1.00 40.69 92 ILE A O 1
ATOM 714 N N . GLU A 1 93 ? -12.071 21.463 22.461 1.00 32.81 93 GLU A N 1
ATOM 715 C CA . GLU A 1 93 ? -12.105 22.605 21.552 1.00 32.81 93 GLU A CA 1
ATOM 716 C C . GLU A 1 93 ? -11.361 22.283 20.242 1.00 32.81 93 GLU A C 1
ATOM 718 O O . GLU A 1 93 ? -10.311 21.632 20.258 1.00 32.81 93 GLU A O 1
ATOM 723 N N . PRO A 1 94 ? -11.860 22.746 19.083 1.00 39.44 94 PRO A N 1
ATOM 724 C CA . PRO A 1 94 ? -11.213 22.506 17.804 1.00 39.44 94 PRO A CA 1
ATOM 725 C C . PRO A 1 94 ? -9.959 23.380 17.689 1.00 39.44 94 PRO A C 1
ATOM 727 O O . PRO A 1 94 ? -10.018 24.528 17.248 1.00 39.44 94 PRO A O 1
ATOM 730 N N . SER A 1 95 ? -8.800 22.837 18.062 1.00 39.75 95 SER A N 1
ATOM 731 C CA . SER A 1 95 ? -7.516 23.495 17.822 1.00 39.75 95 SER A CA 1
ATOM 732 C C . SER A 1 95 ? -7.263 23.605 16.316 1.00 39.75 95 SER A C 1
ATOM 734 O O . SER A 1 95 ? -7.013 22.624 15.611 1.00 39.75 95 SER A O 1
ATOM 736 N N . GLN A 1 96 ? -7.362 24.839 15.831 1.00 37.88 96 GLN A N 1
ATOM 737 C CA . GLN A 1 96 ? -7.080 25.273 14.472 1.00 37.88 96 GLN A CA 1
ATOM 738 C C . GLN A 1 96 ? -5.664 24.863 14.048 1.00 37.88 96 GLN A C 1
ATOM 740 O O . GLN A 1 96 ? -4.674 25.432 14.498 1.00 37.88 96 GLN A O 1
ATOM 745 N N . CYS A 1 97 ? -5.557 23.920 13.112 1.00 31.08 97 CYS A N 1
ATOM 746 C CA . CYS A 1 97 ? -4.358 23.772 12.292 1.00 31.08 97 CYS A CA 1
ATOM 747 C C . CYS A 1 97 ? -4.582 24.539 10.982 1.00 31.08 97 CYS A C 1
ATOM 749 O O . CYS A 1 97 ? -5.142 24.025 10.010 1.00 31.08 97 CYS A O 1
ATOM 751 N N . HIS A 1 98 ? -4.151 25.801 10.970 1.00 41.12 98 HIS A N 1
ATOM 752 C CA . HIS A 1 98 ? -3.951 26.578 9.753 1.00 41.12 98 HIS A CA 1
ATOM 753 C C . HIS A 1 98 ? -2.778 25.980 8.972 1.00 41.12 98 HIS A C 1
ATOM 755 O O . HIS A 1 98 ? -1.632 26.222 9.321 1.00 41.12 98 HIS A O 1
ATOM 761 N N . LEU A 1 99 ? -3.074 25.173 7.950 1.00 47.44 99 LEU A N 1
ATOM 762 C CA . LEU A 1 99 ? -2.327 25.054 6.687 1.00 47.44 99 LEU A CA 1
ATOM 763 C C . LEU A 1 99 ? -3.056 24.043 5.784 1.00 47.44 99 LEU A C 1
ATOM 765 O O . LEU A 1 99 ? -2.871 22.834 5.871 1.00 47.44 99 LEU A O 1
ATOM 769 N N . GLY A 1 100 ? -3.945 24.587 4.948 1.00 41.81 100 GLY A N 1
ATOM 770 C CA . GLY A 1 100 ? -4.420 24.047 3.668 1.00 41.81 100 GLY A CA 1
ATOM 771 C C . GLY A 1 100 ? -4.436 22.530 3.458 1.00 41.81 100 GLY A C 1
ATOM 772 O O . GLY A 1 100 ? -3.764 22.039 2.555 1.00 41.81 100 GLY A O 1
ATOM 773 N N . CYS A 1 101 ? -5.265 21.780 4.189 1.00 39.50 101 CYS A N 1
ATOM 774 C CA . CYS A 1 101 ? -5.647 20.437 3.751 1.00 39.50 101 CYS A CA 1
ATOM 775 C C . CYS A 1 101 ? -6.871 20.562 2.835 1.00 39.50 101 CYS A C 1
ATOM 777 O O . CYS A 1 101 ? -8.012 20.657 3.293 1.00 39.50 101 CYS A O 1
ATOM 779 N N . THR A 1 102 ? -6.636 20.628 1.523 1.00 36.25 102 THR A N 1
ATOM 780 C CA . THR A 1 102 ? -7.723 20.517 0.550 1.00 36.25 102 THR A CA 1
ATOM 781 C C . THR A 1 102 ? -8.377 19.150 0.729 1.00 36.25 102 THR A C 1
ATOM 783 O O . THR A 1 102 ? -7.752 18.102 0.575 1.00 36.25 102 THR A O 1
ATOM 786 N N . LYS A 1 103 ? -9.656 19.172 1.109 1.00 40.97 103 LYS A N 1
ATOM 787 C CA . LYS A 1 103 ? -10.524 18.003 1.230 1.00 40.97 103 LYS A CA 1
ATOM 788 C C . LYS A 1 103 ? -10.678 17.355 -0.149 1.00 40.97 103 LYS A C 1
ATOM 790 O O . LYS A 1 103 ? -11.657 17.605 -0.843 1.00 40.97 103 LYS A O 1
ATOM 795 N N . LYS A 1 104 ? -9.737 16.510 -0.567 1.00 41.62 104 LYS A N 1
ATOM 796 C CA . LYS A 1 104 ? -9.996 15.569 -1.658 1.00 41.62 104 LYS A CA 1
ATOM 797 C C . LYS A 1 104 ? -10.761 14.391 -1.072 1.00 41.62 104 LYS A C 1
ATOM 799 O O . LYS A 1 104 ? -10.173 13.392 -0.672 1.00 41.62 104 LYS A O 1
ATOM 804 N N . LYS A 1 105 ? -12.091 14.530 -1.024 1.00 37.91 105 LYS A N 1
ATOM 805 C CA . LYS A 1 105 ? -12.983 13.369 -1.102 1.00 37.91 105 LYS A CA 1
ATOM 806 C C . LYS A 1 105 ? -12.517 12.583 -2.328 1.00 37.91 105 LYS A C 1
ATOM 808 O O . LYS A 1 105 ? -12.579 13.113 -3.437 1.00 37.91 105 LYS A O 1
ATOM 813 N N . ARG A 1 106 ? -11.975 11.381 -2.138 1.00 46.09 106 ARG A N 1
ATOM 814 C CA . ARG A 1 106 ? -11.750 10.463 -3.254 1.00 46.09 106 ARG A CA 1
ATOM 815 C C . ARG A 1 106 ? -13.132 10.022 -3.724 1.00 46.09 106 ARG A C 1
ATOM 817 O O . ARG A 1 106 ? -13.718 9.108 -3.167 1.00 46.09 106 ARG A O 1
ATOM 824 N N . ALA A 1 107 ? -13.678 10.734 -4.702 1.00 45.00 107 ALA A N 1
ATOM 825 C CA . ALA A 1 107 ? -14.596 10.101 -5.626 1.00 45.00 107 ALA A CA 1
ATOM 826 C C . ALA A 1 107 ? -13.758 9.049 -6.358 1.00 45.00 107 ALA A C 1
ATOM 828 O O . ALA A 1 107 ? -12.765 9.412 -6.989 1.00 45.00 107 ALA A O 1
ATOM 829 N N . ALA A 1 108 ? -14.098 7.768 -6.211 1.00 46.56 108 ALA A N 1
ATOM 830 C CA . ALA A 1 108 ? -13.651 6.761 -7.161 1.00 46.56 108 ALA A CA 1
ATOM 831 C C . ALA A 1 108 ? -14.150 7.241 -8.527 1.00 46.56 108 ALA A C 1
ATOM 833 O O . ALA A 1 108 ? -15.354 7.354 -8.766 1.00 46.56 108 ALA A O 1
ATOM 834 N N . THR A 1 109 ? -13.225 7.719 -9.347 1.00 49.03 109 THR A N 1
ATOM 835 C CA . THR A 1 109 ? -13.548 8.348 -10.618 1.00 49.03 109 THR A CA 1
ATOM 836 C C . THR A 1 109 ? -13.991 7.258 -11.578 1.00 49.03 109 THR A C 1
ATOM 838 O O . THR A 1 109 ? -13.286 6.275 -11.750 1.00 49.03 109 THR A O 1
ATOM 841 N N . HIS A 1 110 ? -15.116 7.473 -12.258 1.00 52.44 110 HIS A N 1
ATOM 842 C CA . HIS A 1 110 ? -15.622 6.708 -13.411 1.00 52.44 110 HIS A CA 1
ATOM 843 C C . HIS A 1 110 ? -14.532 6.309 -14.441 1.00 52.44 110 HIS A C 1
ATOM 845 O O . HIS A 1 110 ? -14.699 5.375 -15.214 1.00 52.44 110 HIS A O 1
ATOM 851 N N . MET A 1 111 ? -13.389 7.000 -14.431 1.00 49.41 111 MET A N 1
ATOM 852 C CA . MET A 1 111 ? -12.202 6.703 -15.230 1.00 49.41 111 MET A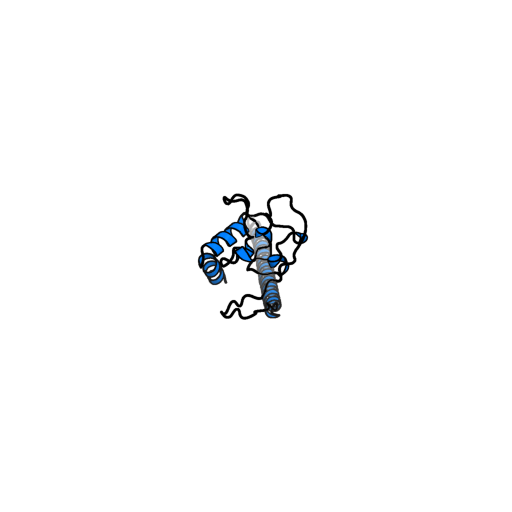 CA 1
ATOM 853 C C . MET A 1 111 ? -11.487 5.388 -14.864 1.00 49.41 111 MET A C 1
ATOM 855 O O . MET A 1 111 ? -10.867 4.802 -15.747 1.00 49.41 111 MET A O 1
ATOM 859 N N . ASP A 1 112 ? -11.583 4.898 -13.620 1.00 59.47 112 ASP A N 1
ATOM 860 C CA . ASP A 1 112 ? -10.924 3.646 -13.204 1.00 59.47 112 ASP A CA 1
ATOM 861 C C . ASP A 1 112 ? -11.622 2.404 -13.790 1.00 59.47 112 ASP A C 1
ATOM 863 O O . ASP A 1 112 ? -10.964 1.415 -14.103 1.00 59.47 112 ASP A O 1
ATOM 867 N N . ILE A 1 113 ? -12.942 2.473 -14.011 1.00 68.19 113 ILE A N 1
ATOM 868 C CA . ILE A 1 113 ? -13.718 1.385 -14.629 1.00 68.19 113 ILE A CA 1
ATOM 869 C C . ILE A 1 113 ? -13.427 1.316 -16.132 1.00 68.19 113 ILE A C 1
ATOM 871 O O . ILE A 1 113 ? -13.109 0.242 -16.635 1.00 68.19 113 ILE A O 1
ATOM 875 N N . GLN A 1 114 ? -13.426 2.461 -16.829 1.00 70.5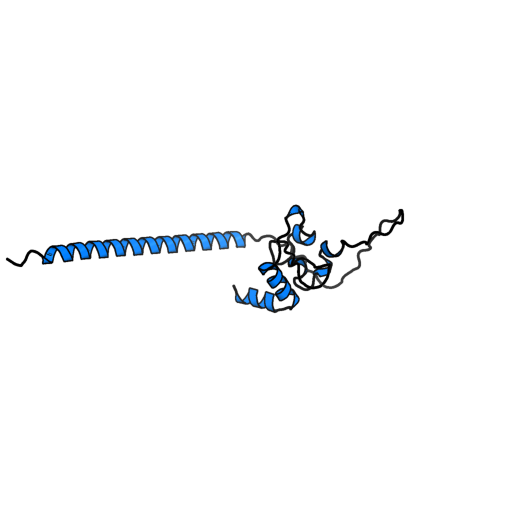6 114 GLN A N 1
ATOM 876 C CA . GLN A 1 114 ? -13.128 2.506 -18.267 1.00 70.56 114 GLN A CA 1
ATOM 877 C C . GLN A 1 114 ? -11.724 1.963 -18.574 1.00 70.56 114 GLN A C 1
ATOM 879 O O . GLN A 1 114 ? -11.540 1.179 -19.499 1.00 70.56 114 GLN A O 1
ATOM 884 N N . GLN A 1 115 ? -10.732 2.323 -17.751 1.00 82.06 115 GLN A N 1
ATOM 885 C CA . GLN A 1 115 ? -9.370 1.823 -17.926 1.00 82.06 115 GLN A CA 1
ATOM 886 C C . GLN A 1 115 ? -9.283 0.302 -17.712 1.00 82.06 115 GLN A C 1
ATOM 888 O O . GLN A 1 115 ? -8.470 -0.370 -18.347 1.00 82.06 115 GLN A O 1
ATOM 893 N N . GLN A 1 116 ? -10.104 -0.253 -16.819 1.00 81.19 116 GLN A N 1
ATOM 894 C CA . GLN A 1 116 ? -10.133 -1.688 -16.564 1.00 81.19 116 GLN A CA 1
ATOM 895 C C . GLN A 1 116 ? -10.791 -2.463 -17.718 1.00 81.19 116 GLN A C 1
ATOM 897 O O . GLN A 1 116 ? -10.286 -3.525 -18.088 1.00 81.19 116 GLN A O 1
ATOM 902 N N . GLU A 1 117 ? -11.845 -1.917 -18.329 1.00 85.12 117 GLU A N 1
ATOM 903 C CA . GLU A 1 117 ? -12.477 -2.474 -19.537 1.00 85.12 117 GLU A CA 1
ATOM 904 C C . GLU A 1 117 ? -11.522 -2.469 -20.740 1.00 85.12 117 GLU A C 1
ATOM 906 O O . GLU A 1 117 ? -11.417 -3.473 -21.448 1.00 85.12 117 GLU A O 1
ATOM 911 N N . ASP A 1 118 ? -10.745 -1.397 -20.919 1.00 87.88 118 ASP A N 1
ATOM 912 C CA . ASP A 1 118 ? -9.743 -1.315 -21.988 1.00 87.88 118 ASP A CA 1
ATOM 913 C C . ASP A 1 118 ? -8.642 -2.379 -21.825 1.00 87.88 118 ASP A C 1
ATOM 915 O O . ASP A 1 118 ? -8.200 -2.983 -22.806 1.00 87.88 118 ASP A O 1
ATOM 919 N N . ILE A 1 119 ? -8.212 -2.655 -20.587 1.00 88.44 119 ILE A N 1
ATOM 920 C CA . ILE A 1 119 ? -7.213 -3.699 -20.293 1.00 88.44 119 ILE A CA 1
ATOM 921 C C . ILE A 1 119 ? -7.770 -5.096 -20.595 1.00 88.44 119 ILE A C 1
ATOM 923 O O . ILE A 1 119 ? -7.062 -5.923 -21.174 1.00 88.44 119 ILE A O 1
ATOM 927 N N . LEU A 1 120 ? -9.023 -5.364 -20.216 1.00 93.62 120 LEU A N 1
ATOM 928 C CA . LEU A 1 120 ? -9.701 -6.630 -20.512 1.00 93.62 120 LEU A CA 1
ATOM 929 C C . LEU A 1 120 ? -9.834 -6.845 -22.027 1.00 93.62 120 LEU A C 1
ATOM 931 O O . LEU A 1 120 ? -9.436 -7.894 -22.530 1.00 93.62 120 LEU A O 1
ATOM 935 N N . SER A 1 121 ? -10.275 -5.821 -22.761 1.00 94.69 121 SER A N 1
ATOM 936 C CA . SER A 1 121 ? -10.385 -5.852 -24.227 1.00 94.69 121 SER A CA 1
ATOM 937 C C . SER A 1 121 ? -9.035 -6.120 -24.910 1.00 94.69 121 SER A C 1
ATOM 939 O O . SER A 1 121 ? -8.925 -6.956 -25.813 1.00 94.69 121 SER A O 1
ATOM 941 N N . GLN A 1 122 ? -7.957 -5.490 -24.428 1.00 94.38 122 GLN A N 1
ATOM 942 C CA . GLN A 1 122 ? -6.607 -5.755 -24.936 1.00 94.38 122 GLN A CA 1
ATOM 943 C C . GLN A 1 122 ? -6.152 -7.200 -24.678 1.00 94.38 122 GLN A C 1
ATOM 945 O O . GLN A 1 122 ? -5.524 -7.802 -25.552 1.00 94.38 122 GLN A O 1
ATOM 950 N N . GLN A 1 123 ? -6.475 -7.788 -23.520 1.00 94.31 123 GLN A N 1
ATOM 951 C CA . GLN A 1 123 ? -6.149 -9.194 -23.244 1.00 94.31 123 GLN A CA 1
ATOM 952 C C . GLN A 1 123 ? -6.896 -10.158 -24.171 1.00 94.31 123 GLN A C 1
ATOM 954 O O . GLN A 1 123 ? -6.294 -11.119 -24.658 1.00 94.31 123 GLN A O 1
ATOM 959 N N . GLU A 1 124 ? -8.172 -9.898 -24.458 1.00 96.88 124 GLU A N 1
ATOM 960 C CA . GLU A 1 124 ? -8.959 -10.722 -25.382 1.00 96.88 124 GLU A CA 1
ATOM 961 C C . GLU A 1 124 ? -8.385 -10.690 -26.803 1.00 96.88 124 GLU A C 1
ATOM 963 O O . GLU A 1 124 ? -8.273 -11.737 -27.451 1.00 96.88 124 GLU A O 1
ATOM 968 N N . ALA A 1 125 ? -7.932 -9.520 -27.264 1.00 96.19 125 ALA A N 1
ATOM 969 C CA . ALA A 1 125 ? -7.274 -9.381 -28.560 1.00 96.19 125 ALA A CA 1
ATOM 970 C C . ALA A 1 125 ? -5.969 -10.196 -28.638 1.00 96.19 125 ALA A C 1
ATOM 972 O O . ALA A 1 125 ? -5.748 -10.926 -29.609 1.00 96.19 125 ALA A O 1
ATOM 973 N N . VAL A 1 126 ? -5.133 -10.138 -27.594 1.00 97.12 126 VAL A N 1
ATOM 974 C CA . VAL A 1 126 ? -3.885 -10.921 -27.523 1.00 97.12 126 VAL A CA 1
ATOM 975 C C . VAL A 1 126 ? -4.175 -12.422 -27.504 1.00 97.12 126 VAL A C 1
ATOM 977 O O . VAL A 1 126 ? -3.520 -13.190 -28.214 1.00 97.12 126 VAL A O 1
ATOM 980 N N . LEU A 1 127 ? -5.180 -12.858 -26.741 1.00 97.75 127 LEU A N 1
ATOM 981 C CA . LEU A 1 127 ? -5.574 -14.265 -26.685 1.00 97.75 127 LEU A CA 1
ATOM 982 C C . LEU A 1 127 ? -6.098 -14.761 -28.041 1.00 97.75 127 LEU A C 1
ATOM 984 O O . LEU A 1 127 ? -5.787 -15.878 -28.460 1.00 97.75 127 LEU A O 1
ATOM 988 N N . SER A 1 128 ? -6.866 -13.929 -28.746 1.00 97.38 128 SER A N 1
ATOM 989 C CA . SER A 1 128 ? -7.353 -14.223 -30.097 1.00 97.38 128 SER A CA 1
ATOM 990 C C . SER A 1 128 ? -6.195 -14.394 -31.088 1.00 97.38 128 SER A C 1
ATOM 992 O O . SER A 1 128 ? -6.141 -15.382 -31.826 1.00 97.38 128 SER A O 1
ATOM 994 N N . GLN A 1 129 ? -5.200 -13.503 -31.032 1.00 97.25 129 GLN A N 1
ATOM 995 C CA . GLN A 1 129 ? -4.002 -13.605 -31.864 1.00 97.25 129 GLN A CA 1
ATOM 996 C C . GLN A 1 129 ? -3.203 -14.885 -31.573 1.00 97.25 129 GLN A C 1
ATOM 998 O O . GLN A 1 129 ? -2.780 -15.569 -32.507 1.00 97.25 129 GLN A O 1
ATOM 1003 N N . GLN A 1 130 ? -3.032 -15.257 -30.298 1.00 96.88 130 GLN A N 1
ATOM 1004 C CA . GLN A 1 130 ? -2.339 -16.498 -29.929 1.00 96.88 130 GLN A CA 1
ATOM 1005 C C . GLN A 1 130 ? -3.045 -17.742 -30.478 1.00 96.88 130 GLN A C 1
ATOM 1007 O O . GLN A 1 130 ? -2.383 -18.646 -30.990 1.00 96.88 130 GLN A O 1
ATOM 1012 N N . LYS A 1 131 ? -4.383 -17.780 -30.429 1.00 97.94 131 LYS A N 1
ATOM 1013 C CA . LYS A 1 131 ? -5.167 -18.886 -31.002 1.00 97.94 131 LYS A CA 1
ATOM 1014 C C . LYS A 1 131 ? -4.974 -18.999 -32.514 1.00 97.94 131 LYS A C 1
ATOM 1016 O O . LYS A 1 131 ? -4.815 -20.108 -33.018 1.00 97.94 131 LYS A O 1
ATOM 1021 N N . ALA A 1 132 ? -4.937 -17.873 -33.227 1.00 97.69 132 ALA A N 1
ATOM 1022 C CA . ALA A 1 132 ? -4.698 -17.866 -34.669 1.00 97.69 132 ALA A CA 1
ATOM 1023 C C . ALA A 1 132 ? -3.297 -18.394 -35.025 1.00 97.69 132 ALA A C 1
ATOM 1025 O O . ALA A 1 132 ? -3.161 -19.214 -35.932 1.00 97.69 132 ALA A O 1
ATOM 1026 N N . ILE A 1 133 ? -2.268 -17.985 -34.275 1.00 97.81 133 ILE A N 1
ATOM 1027 C CA . ILE A 1 133 ? -0.895 -18.485 -34.455 1.00 97.81 133 ILE A CA 1
ATOM 1028 C C . ILE A 1 133 ? -0.839 -19.997 -34.210 1.00 97.81 133 ILE A C 1
ATOM 1030 O O . ILE A 1 133 ? -0.251 -20.730 -35.004 1.00 97.81 133 ILE A O 1
ATOM 1034 N N . LEU A 1 134 ? -1.482 -20.479 -33.144 1.00 97.88 134 LEU A N 1
ATOM 1035 C CA . LEU A 1 134 ? -1.520 -21.906 -32.829 1.00 97.88 134 LEU A CA 1
ATOM 1036 C C . LEU A 1 134 ? -2.182 -22.719 -33.954 1.00 97.88 134 LEU A C 1
ATOM 1038 O O . LEU A 1 134 ? -1.647 -23.750 -34.358 1.00 97.88 134 LEU A O 1
ATOM 1042 N N . ALA A 1 135 ? -3.296 -22.230 -34.505 1.00 97.44 135 ALA A N 1
ATOM 1043 C CA . ALA A 1 135 ? -3.977 -22.876 -35.625 1.00 97.44 135 ALA A CA 1
ATOM 1044 C C . ALA A 1 135 ? -3.098 -22.930 -36.890 1.00 97.44 135 ALA A C 1
ATOM 1046 O O . ALA A 1 135 ? -3.045 -23.956 -37.567 1.00 97.44 135 ALA A O 1
ATOM 1047 N N . GLN A 1 136 ? -2.353 -21.860 -37.191 1.00 97.19 136 GLN A N 1
ATOM 1048 C CA . GLN A 1 136 ? -1.410 -21.857 -38.316 1.00 97.19 136 GLN A CA 1
ATOM 1049 C C . GLN A 1 136 ? -0.276 -22.869 -38.123 1.00 97.19 136 GLN A C 1
ATOM 1051 O O . GLN A 1 136 ? 0.077 -23.585 -39.060 1.00 97.19 136 GLN A O 1
ATOM 1056 N N . LEU A 1 137 ? 0.269 -22.975 -36.909 1.00 96.88 137 LEU A N 1
ATOM 1057 C CA . LEU A 1 137 ? 1.308 -23.960 -36.603 1.00 96.88 137 LEU A CA 1
ATOM 1058 C C . LEU A 1 137 ? 0.800 -25.396 -36.771 1.00 96.88 137 LEU A C 1
ATOM 1060 O O . LEU A 1 137 ? 1.524 -26.231 -37.310 1.00 96.88 137 LEU A O 1
ATOM 1064 N N . GLN A 1 138 ? -0.444 -25.678 -36.381 1.00 96.62 138 GLN A N 1
ATOM 1065 C CA . GLN A 1 138 ? -1.055 -26.997 -36.573 1.00 96.62 138 GLN A CA 1
ATOM 1066 C C . GLN A 1 138 ? -1.176 -27.370 -38.056 1.00 96.62 138 GLN A C 1
ATOM 1068 O O . GLN A 1 138 ? -0.864 -28.501 -38.424 1.00 96.62 138 GLN A O 1
ATOM 1073 N N . LEU A 1 139 ? -1.548 -26.420 -38.921 1.00 95.62 139 LEU A N 1
ATOM 1074 C CA . LEU A 1 139 ? -1.592 -26.648 -40.370 1.00 95.62 139 LEU A CA 1
ATOM 1075 C C . LEU A 1 139 ? -0.203 -26.932 -40.953 1.00 95.62 139 LEU A C 1
ATOM 1077 O O . LEU A 1 139 ? -0.059 -27.816 -41.794 1.00 95.62 139 LEU A O 1
ATOM 1081 N N . ILE A 1 140 ? 0.827 -26.219 -40.487 1.00 95.00 140 ILE A N 1
ATOM 1082 C CA . ILE A 1 140 ? 2.212 -26.442 -40.929 1.00 95.00 140 ILE A CA 1
ATOM 1083 C C . ILE A 1 140 ? 2.699 -27.834 -40.512 1.00 95.00 140 ILE A C 1
ATOM 1085 O O . ILE A 1 140 ? 3.354 -28.513 -41.302 1.00 95.00 140 ILE A O 1
ATOM 1089 N N . VAL A 1 141 ? 2.391 -28.265 -39.286 1.00 95.25 141 VAL A N 1
ATOM 1090 C CA . VAL A 1 141 ? 2.743 -29.610 -38.806 1.00 95.25 141 VAL A CA 1
ATOM 1091 C C . VAL A 1 141 ? 2.052 -30.675 -39.658 1.00 95.25 141 VAL A C 1
ATOM 1093 O O . VAL A 1 141 ? 2.736 -31.548 -40.188 1.00 95.25 141 VAL A O 1
ATOM 1096 N N . ALA A 1 142 ? 0.741 -30.547 -39.885 1.00 93.12 142 ALA A N 1
ATOM 1097 C CA . ALA A 1 142 ? -0.016 -31.488 -40.710 1.00 93.12 142 ALA A CA 1
ATOM 1098 C C . ALA A 1 142 ? 0.500 -31.553 -42.162 1.00 93.12 142 ALA A C 1
ATOM 1100 O O . ALA A 1 142 ? 0.612 -32.633 -42.737 1.00 93.12 142 ALA A O 1
ATOM 1101 N N . ALA A 1 143 ? 0.873 -30.413 -42.757 1.00 91.06 143 ALA A N 1
ATOM 1102 C CA . ALA A 1 143 ? 1.445 -30.380 -44.104 1.00 91.06 143 ALA A CA 1
ATOM 1103 C C . ALA A 1 143 ? 2.783 -31.138 -44.188 1.00 91.06 143 ALA A C 1
ATOM 1105 O O . ALA A 1 143 ? 3.001 -31.901 -45.130 1.00 91.06 143 ALA A O 1
ATOM 1106 N N . LYS A 1 144 ? 3.655 -30.994 -43.181 1.00 90.69 144 LYS A N 1
ATOM 1107 C CA . LYS A 1 144 ? 4.940 -31.713 -43.128 1.00 90.69 144 LYS A CA 1
ATOM 1108 C C . LYS A 1 144 ? 4.775 -33.226 -42.980 1.00 90.69 144 LYS A C 1
ATOM 1110 O O . LYS A 1 144 ? 5.582 -33.977 -43.526 1.00 90.69 144 LYS A O 1
ATOM 1115 N N . GLU A 1 145 ? 3.749 -33.684 -42.267 1.00 88.94 145 GLU A N 1
ATOM 1116 C CA . GLU A 1 145 ? 3.451 -35.117 -42.141 1.00 88.94 145 GLU A CA 1
ATOM 1117 C C . GLU A 1 145 ? 3.064 -35.739 -43.494 1.00 88.94 145 GLU A C 1
ATOM 1119 O O . GLU A 1 145 ? 3.507 -36.844 -43.818 1.00 88.94 145 GLU A O 1
ATOM 1124 N N . LEU A 1 146 ? 2.325 -35.003 -44.331 1.00 80.75 146 LEU A N 1
ATOM 1125 C CA . LEU A 1 146 ? 1.960 -35.445 -45.682 1.00 80.75 146 LEU A CA 1
ATOM 1126 C C . LEU A 1 146 ? 3.167 -35.485 -46.634 1.00 80.75 146 LEU A C 1
ATOM 1128 O O . LEU A 1 146 ? 3.299 -36.425 -47.420 1.00 80.75 146 LEU A O 1
ATOM 1132 N N . GLU A 1 147 ? 4.081 -34.515 -46.543 1.00 80.69 147 GLU A N 1
ATOM 1133 C CA . GLU A 1 147 ? 5.323 -34.511 -47.335 1.00 80.69 147 GLU A CA 1
ATOM 1134 C C . GLU A 1 147 ? 6.260 -35.675 -46.962 1.00 80.69 147 GLU A C 1
ATOM 1136 O O . GLU A 1 147 ? 6.931 -36.242 -47.830 1.00 80.69 147 GLU A O 1
ATOM 1141 N N . GLY A 1 148 ? 6.281 -36.074 -45.684 1.00 68.38 148 GLY A N 1
ATOM 1142 C CA . GLY A 1 148 ? 7.050 -37.223 -45.201 1.00 68.38 148 GLY A CA 1
ATOM 1143 C C . GLY A 1 148 ? 6.532 -38.570 -45.718 1.00 68.38 148 GLY A C 1
ATOM 1144 O O . GLY A 1 148 ? 7.335 -39.443 -46.049 1.00 68.38 148 GLY A O 1
ATOM 1145 N N . ALA A 1 149 ? 5.213 -38.728 -45.856 1.00 62.06 149 ALA A N 1
ATOM 1146 C CA . ALA A 1 149 ? 4.593 -39.967 -46.337 1.00 62.06 149 ALA A CA 1
ATOM 1147 C C . ALA A 1 149 ? 4.784 -40.208 -47.852 1.00 62.06 149 ALA A C 1
ATOM 1149 O O . ALA A 1 149 ? 4.798 -41.355 -48.300 1.00 62.06 149 ALA A O 1
ATOM 1150 N N . GLY A 1 150 ? 4.968 -39.148 -48.649 1.00 58.81 150 GLY A N 1
ATOM 1151 C CA . GLY A 1 150 ? 5.127 -39.243 -50.108 1.00 58.81 150 GLY A CA 1
ATOM 1152 C C . GLY A 1 150 ? 6.513 -39.697 -50.593 1.00 58.81 150 GLY A C 1
ATOM 1153 O O . GLY A 1 150 ? 6.640 -40.177 -51.718 1.00 58.81 150 GLY A O 1
ATOM 1154 N N . ARG A 1 151 ? 7.564 -39.593 -49.765 1.00 58.22 151 ARG A N 1
ATOM 1155 C CA . ARG A 1 151 ? 8.941 -39.983 -50.147 1.00 58.22 151 ARG A CA 1
ATOM 1156 C C . ARG A 1 151 ? 9.241 -41.478 -50.031 1.00 58.22 151 ARG A C 1
ATOM 1158 O O . ARG A 1 151 ? 10.301 -41.911 -50.472 1.00 58.22 151 ARG A O 1
ATOM 1165 N N . SER A 1 152 ? 8.336 -42.271 -49.463 1.00 58.62 152 SER A N 1
ATOM 1166 C CA . SER A 1 152 ? 8.564 -43.698 -49.200 1.00 58.62 152 SER A CA 1
ATOM 1167 C C . SER A 1 152 ? 8.148 -44.635 -50.345 1.00 58.62 152 SER A C 1
ATOM 1169 O O . SER A 1 152 ? 8.334 -45.839 -50.208 1.00 58.62 152 SER A O 1
ATOM 1171 N N . GLN A 1 153 ? 7.594 -44.129 -51.458 1.00 58.47 153 GLN A N 1
ATOM 1172 C CA . GLN A 1 153 ? 7.042 -44.971 -52.539 1.00 58.47 153 GLN A CA 1
ATOM 1173 C C . GLN A 1 153 ? 7.810 -44.938 -53.876 1.00 58.47 153 GLN A C 1
ATOM 1175 O O . GLN A 1 153 ? 7.397 -45.602 -54.818 1.00 58.47 153 GLN A O 1
ATOM 1180 N N . SER A 1 154 ? 8.940 -44.230 -53.989 1.00 57.84 154 SER A N 1
ATOM 1181 C CA . SER A 1 154 ? 9.728 -44.158 -55.238 1.00 57.84 154 SER A CA 1
ATOM 1182 C C . SER A 1 154 ? 11.039 -44.959 -55.203 1.00 57.84 154 SER A C 1
ATOM 1184 O O . SER A 1 154 ? 12.020 -44.565 -55.830 1.00 57.84 154 SER A O 1
ATOM 1186 N N . ALA A 1 155 ? 11.076 -46.057 -54.447 1.00 59.03 155 ALA A N 1
ATOM 1187 C CA . ALA A 1 155 ? 12.175 -47.021 -54.451 1.00 59.03 155 ALA A CA 1
ATOM 1188 C C . ALA A 1 155 ? 11.620 -48.422 -54.746 1.00 59.03 155 ALA A C 1
ATOM 1190 O O . ALA A 1 155 ? 11.415 -49.235 -53.844 1.00 59.03 155 ALA A O 1
ATOM 1191 N N . SER A 1 156 ? 11.306 -48.683 -56.012 1.00 52.84 156 SER A N 1
ATOM 1192 C CA . SER A 1 156 ? 11.116 -50.022 -56.583 1.00 52.84 156 SER A CA 1
ATOM 1193 C C . SER A 1 156 ? 11.481 -49.978 -58.056 1.00 52.84 156 SER A C 1
ATOM 1195 O O . SER A 1 156 ? 11.091 -48.985 -58.709 1.00 52.84 156 SER A O 1
#

pLDDT: mean 76.26, std 21.66, range [31.08, 97.94]